Protein AF-A0A946QZ34-F1 (afdb_monomer_lite)

pLDDT: mean 86.91, std 12.12, range [40.91, 95.38]

Structure (mmCIF, N/CA/C/O backbone):
data_AF-A0A946QZ34-F1
#
_entry.id   AF-A0A946QZ34-F1
#
loop_
_atom_site.group_PDB
_atom_site.id
_atom_site.type_symbol
_atom_site.label_atom_id
_atom_site.label_alt_id
_atom_site.label_comp_id
_atom_site.label_asym_id
_atom_site.label_entity_id
_atom_site.label_seq_id
_atom_site.pdbx_PDB_ins_code
_atom_site.Cartn_x
_atom_site.Cartn_y
_atom_site.Cartn_z
_atom_site.occupancy
_atom_site.B_iso_or_equiv
_atom_site.auth_seq_id
_atom_site.auth_comp_id
_atom_site.auth_asym_id
_atom_site.auth_atom_id
_atom_site.pdbx_PDB_model_num
ATOM 1 N N . MET A 1 1 ? 14.115 -7.309 5.758 1.00 57.50 1 MET A N 1
ATOM 2 C CA . MET A 1 1 ? 13.677 -6.347 6.797 1.00 57.50 1 MET A CA 1
ATOM 3 C C . MET A 1 1 ? 12.495 -6.949 7.568 1.00 57.50 1 MET A C 1
ATOM 5 O O . MET A 1 1 ? 11.904 -7.884 7.047 1.00 57.50 1 MET A O 1
ATOM 9 N N . SER A 1 2 ? 12.207 -6.531 8.810 1.00 77.19 2 SER A N 1
ATOM 10 C CA . SER A 1 2 ? 11.192 -7.181 9.675 1.00 77.19 2 SER A CA 1
ATOM 11 C C . SER A 1 2 ? 9.805 -6.555 9.506 1.00 77.19 2 SER A C 1
ATOM 13 O O . SER A 1 2 ? 9.688 -5.332 9.548 1.00 77.19 2 SER A O 1
ATOM 15 N N . ILE A 1 3 ? 8.762 -7.389 9.424 1.00 79.94 3 ILE A N 1
ATOM 16 C CA . ILE A 1 3 ? 7.340 -6.996 9.416 1.00 79.94 3 ILE A CA 1
ATOM 17 C C . ILE A 1 3 ? 6.971 -6.053 10.573 1.00 79.94 3 ILE A C 1
ATOM 19 O O . ILE A 1 3 ? 6.099 -5.205 10.426 1.00 79.94 3 ILE A O 1
ATOM 23 N N . SER A 1 4 ? 7.678 -6.139 11.705 1.00 85.62 4 SER A N 1
ATOM 24 C CA . SER A 1 4 ? 7.479 -5.242 12.848 1.00 85.62 4 SER A CA 1
ATOM 25 C C . SER A 1 4 ? 7.692 -3.769 12.488 1.00 85.62 4 SER A C 1
ATOM 27 O O . SER A 1 4 ? 6.922 -2.925 12.918 1.00 85.62 4 SER A O 1
ATOM 29 N N . ILE A 1 5 ? 8.687 -3.463 11.646 1.00 88.06 5 ILE A N 1
ATOM 30 C CA . ILE A 1 5 ? 8.984 -2.086 11.224 1.00 88.06 5 ILE A CA 1
ATOM 31 C C . ILE A 1 5 ? 7.853 -1.549 10.342 1.00 88.06 5 ILE A C 1
ATOM 33 O O . ILE A 1 5 ? 7.444 -0.401 10.496 1.00 88.06 5 ILE A O 1
ATOM 37 N N . ALA A 1 6 ? 7.319 -2.383 9.442 1.00 85.94 6 ALA A N 1
ATOM 38 C CA . ALA A 1 6 ? 6.169 -2.010 8.622 1.00 85.94 6 ALA A CA 1
ATOM 39 C C . ALA A 1 6 ? 4.954 -1.705 9.506 1.00 85.94 6 ALA A C 1
ATOM 41 O O . ALA A 1 6 ? 4.342 -0.652 9.354 1.00 85.94 6 ALA A O 1
ATOM 42 N N . ARG A 1 7 ? 4.657 -2.577 10.479 1.00 91.00 7 ARG A N 1
ATOM 43 C CA . ARG A 1 7 ? 3.552 -2.378 11.429 1.00 91.00 7 ARG A CA 1
ATOM 44 C C . ARG A 1 7 ? 3.712 -1.095 12.242 1.00 91.00 7 ARG A C 1
ATOM 46 O O . ARG A 1 7 ? 2.757 -0.336 12.338 1.00 91.00 7 ARG A O 1
ATOM 53 N N . ASP A 1 8 ? 4.908 -0.801 12.749 1.00 92.81 8 ASP A N 1
ATOM 54 C CA . ASP A 1 8 ? 5.176 0.435 13.498 1.00 92.81 8 ASP A CA 1
ATOM 55 C C . ASP A 1 8 ? 4.944 1.692 12.637 1.00 92.81 8 ASP A C 1
ATOM 57 O O . ASP A 1 8 ? 4.328 2.666 13.083 1.00 92.81 8 ASP A O 1
ATOM 61 N N . ASN A 1 9 ? 5.394 1.672 11.378 1.00 92.88 9 ASN A N 1
ATOM 62 C CA . ASN A 1 9 ? 5.195 2.774 10.432 1.00 92.88 9 ASN A CA 1
ATOM 63 C C . ASN A 1 9 ? 3.715 2.954 10.053 1.00 92.88 9 ASN A C 1
ATOM 65 O O . ASN A 1 9 ? 3.231 4.089 9.967 1.00 92.88 9 ASN A O 1
ATOM 69 N N . ILE A 1 10 ? 2.989 1.847 9.872 1.00 93.50 10 ILE A N 1
ATOM 70 C CA . ILE A 1 10 ? 1.542 1.844 9.635 1.00 93.50 10 ILE A CA 1
ATOM 71 C C . ILE A 1 10 ? 0.820 2.416 10.858 1.00 93.50 10 ILE A C 1
ATOM 73 O O . ILE A 1 10 ? 0.039 3.349 10.706 1.00 93.50 10 ILE A O 1
ATOM 77 N N . ALA A 1 11 ? 1.146 1.966 12.073 1.00 93.56 11 ALA A N 1
ATOM 78 C CA . ALA A 1 11 ? 0.528 2.446 13.310 1.00 93.56 11 ALA A CA 1
ATOM 79 C C . ALA A 1 11 ? 0.698 3.960 13.494 1.00 93.56 11 ALA A C 1
ATOM 81 O O . ALA A 1 11 ? -0.227 4.660 13.903 1.00 93.56 11 ALA A O 1
ATOM 82 N N . ASN A 1 12 ? 1.881 4.491 13.174 1.00 93.75 12 ASN A N 1
ATOM 83 C CA . ASN A 1 12 ? 2.120 5.933 13.203 1.00 93.75 12 ASN A CA 1
ATOM 84 C C . ASN A 1 12 ? 1.300 6.679 12.143 1.00 93.75 12 ASN A C 1
ATOM 86 O O . ASN A 1 12 ? 0.788 7.761 12.422 1.00 93.75 12 ASN A O 1
ATOM 90 N N . SER A 1 13 ? 1.146 6.100 10.952 1.00 93.44 13 SER A N 1
ATOM 91 C CA . SER A 1 13 ? 0.338 6.686 9.877 1.00 93.44 13 SER A CA 1
ATOM 92 C C . SER A 1 13 ? -1.152 6.698 10.219 1.00 93.44 13 SER A C 1
ATOM 94 O O . SER A 1 13 ? -1.802 7.712 9.994 1.00 93.44 13 SER A O 1
ATOM 96 N N . ILE A 1 14 ? -1.665 5.637 10.851 1.00 92.62 14 ILE A N 1
ATOM 97 C CA . ILE A 1 14 ? -3.048 5.554 11.346 1.00 92.62 14 ILE A CA 1
ATOM 98 C C . ILE A 1 14 ? -3.335 6.681 12.342 1.00 92.62 14 ILE A C 1
ATOM 100 O O . ILE A 1 14 ? -4.260 7.457 12.139 1.00 92.62 14 ILE A O 1
ATOM 104 N N . ARG A 1 15 ? -2.486 6.865 13.361 1.00 92.06 15 ARG A N 1
ATOM 105 C CA . ARG A 1 15 ? -2.672 7.949 14.347 1.00 92.06 15 ARG A CA 1
ATOM 106 C C . ARG A 1 15 ? -2.688 9.340 13.708 1.00 92.06 15 ARG A C 1
ATOM 108 O O . ARG A 1 15 ? -3.376 10.238 14.187 1.00 92.06 15 ARG A O 1
ATOM 115 N N . ASN A 1 16 ? -1.911 9.536 12.641 1.00 91.06 16 ASN A N 1
ATOM 116 C CA . ASN A 1 16 ? -1.916 10.791 11.892 1.00 91.06 16 ASN A CA 1
ATOM 117 C C . ASN A 1 16 ? -3.204 10.951 11.072 1.00 91.06 16 ASN A C 1
ATOM 119 O O . ASN A 1 16 ? -3.779 12.038 11.058 1.00 91.06 16 ASN A O 1
ATOM 123 N N . LEU A 1 17 ? -3.671 9.885 10.424 1.00 90.50 17 LEU A N 1
ATOM 124 C CA . LEU A 1 17 ? -4.901 9.864 9.634 1.00 90.50 17 LEU A CA 1
ATOM 125 C C . LEU A 1 17 ? -6.132 10.220 10.480 1.00 90.50 17 LEU A C 1
ATOM 127 O O . LEU A 1 17 ? -6.953 11.038 10.068 1.00 90.50 17 LEU A O 1
ATOM 131 N N . GLU A 1 18 ? -6.219 9.691 11.697 1.00 87.62 18 GLU A N 1
ATOM 132 C CA . GLU A 1 18 ? -7.324 9.956 12.630 1.00 87.62 18 GLU A CA 1
ATOM 133 C C . GLU A 1 18 ? -7.411 11.409 13.096 1.00 87.62 18 GLU A C 1
ATOM 135 O O . GLU A 1 18 ? -8.463 11.878 13.531 1.00 87.62 18 GLU A O 1
ATOM 140 N N . SER A 1 19 ? -6.314 12.163 12.983 1.00 86.62 19 SER A N 1
ATOM 141 C CA . SER A 1 19 ? -6.353 13.606 13.226 1.00 86.62 19 SER A CA 1
ATOM 142 C C . SER A 1 19 ? -7.106 14.374 12.130 1.00 86.62 19 SER A C 1
ATOM 144 O O . SER A 1 19 ? -7.456 15.538 12.331 1.00 86.62 19 SER A O 1
ATOM 146 N N . LEU A 1 20 ? -7.361 13.731 10.985 1.00 87.44 20 LEU A N 1
ATOM 147 C CA . LEU A 1 20 ? -7.966 14.323 9.794 1.00 87.44 20 LEU A CA 1
ATOM 148 C C . LEU A 1 20 ? -9.375 13.789 9.523 1.00 87.44 20 LEU A C 1
ATOM 150 O O . LEU A 1 20 ? -10.241 14.567 9.120 1.00 87.44 20 LEU A O 1
ATOM 154 N N . ILE A 1 21 ? -9.611 12.490 9.728 1.00 89.50 21 ILE A N 1
ATOM 155 C CA . ILE A 1 21 ? -10.881 11.827 9.402 1.00 89.50 21 ILE A CA 1
ATOM 156 C C . ILE A 1 21 ? -11.335 10.861 10.502 1.00 89.50 21 ILE A C 1
ATOM 158 O O . ILE A 1 21 ? -10.524 10.340 11.262 1.00 89.50 21 ILE A O 1
ATOM 162 N N . ILE A 1 22 ? -12.645 10.601 10.558 1.00 86.25 22 ILE A N 1
ATOM 163 C CA . ILE A 1 22 ? -13.206 9.474 11.316 1.00 86.25 22 ILE A CA 1
ATOM 164 C C . ILE A 1 22 ? -13.213 8.274 10.371 1.00 86.25 22 ILE A C 1
ATOM 166 O O . ILE A 1 22 ? -13.848 8.337 9.320 1.00 86.25 22 ILE A O 1
ATOM 170 N N . TRP A 1 23 ? -12.504 7.218 10.747 1.00 88.75 23 TRP A N 1
ATOM 171 C CA . TRP A 1 23 ? -12.259 6.025 9.943 1.00 88.75 23 TRP A CA 1
ATOM 172 C C . TRP A 1 23 ? -12.255 4.801 10.861 1.00 88.75 23 TRP A C 1
ATOM 174 O O . TRP A 1 23 ? -11.939 4.940 12.039 1.00 88.75 23 TRP A O 1
ATOM 184 N N . ASP A 1 24 ? -12.659 3.637 10.360 1.00 87.19 24 ASP A N 1
ATOM 185 C CA . ASP A 1 24 ? -12.908 2.427 11.157 1.00 87.19 24 ASP A CA 1
ATOM 186 C C . ASP A 1 24 ? -11.859 1.315 10.975 1.00 87.19 24 ASP A C 1
ATOM 188 O O . ASP A 1 24 ? -11.991 0.243 11.569 1.00 87.19 24 ASP A O 1
ATOM 192 N N . GLY A 1 25 ? -10.811 1.582 10.194 1.00 87.81 25 GLY A N 1
ATOM 193 C CA . GLY A 1 25 ? -9.714 0.650 9.934 1.00 87.81 25 GLY A CA 1
ATOM 194 C C . GLY A 1 25 ? -9.719 0.040 8.532 1.00 87.81 25 GLY A C 1
ATOM 195 O O . GLY A 1 25 ? -8.701 -0.523 8.120 1.00 87.81 25 GLY A O 1
ATOM 196 N N . ASP A 1 26 ? -10.791 0.206 7.746 1.00 91.75 26 ASP A N 1
ATOM 197 C CA . ASP A 1 26 ? -10.844 -0.363 6.400 1.00 91.75 26 ASP A CA 1
ATOM 198 C C . ASP A 1 26 ? -10.145 0.525 5.355 1.00 91.75 26 ASP A C 1
ATOM 200 O O . ASP A 1 26 ? -10.662 1.557 4.919 1.00 91.75 26 ASP A O 1
ATOM 204 N N . ILE A 1 27 ? -8.960 0.106 4.897 1.00 92.81 27 ILE A N 1
ATOM 205 C CA . ILE A 1 27 ? -8.172 0.830 3.882 1.00 92.81 27 ILE A CA 1
ATOM 206 C C . ILE A 1 27 ? -8.940 1.069 2.571 1.00 92.81 27 ILE A C 1
ATOM 208 O O . ILE A 1 27 ? -8.632 2.016 1.846 1.00 92.81 27 ILE A O 1
ATOM 212 N N . VAL A 1 28 ? -9.939 0.244 2.241 1.00 91.81 28 VAL A N 1
ATOM 213 C CA . VAL A 1 28 ? -10.732 0.396 1.008 1.00 91.81 28 VAL A CA 1
ATOM 214 C C . VAL A 1 28 ? -11.519 1.709 1.006 1.00 91.81 28 VAL A C 1
ATOM 216 O O . VAL A 1 28 ? -11.741 2.285 -0.064 1.00 91.81 28 VAL A O 1
ATOM 219 N N . GLU A 1 29 ? -11.883 2.218 2.181 1.00 90.88 29 GLU A N 1
ATOM 220 C CA . GLU A 1 29 ? -12.634 3.466 2.336 1.00 90.88 29 GLU A CA 1
ATOM 221 C C . GLU A 1 29 ? -11.774 4.721 2.158 1.00 90.88 29 GLU A C 1
ATOM 223 O O . GLU A 1 29 ? -12.306 5.815 1.961 1.00 90.88 29 GLU A O 1
ATOM 228 N N . LEU A 1 30 ? -10.447 4.575 2.195 1.00 92.62 30 LEU A N 1
ATOM 229 C CA . LEU A 1 30 ? -9.525 5.695 2.068 1.00 92.62 30 LEU A CA 1
ATOM 230 C C . LEU A 1 30 ? -9.416 6.200 0.627 1.00 92.62 30 LEU A C 1
ATOM 232 O O . LEU A 1 30 ? -9.703 5.493 -0.350 1.00 92.62 30 LEU A O 1
ATOM 236 N N . ASP A 1 31 ? -8.980 7.451 0.495 1.00 91.62 31 ASP A N 1
ATOM 237 C CA . ASP A 1 31 ? -8.638 8.021 -0.802 1.00 91.62 31 ASP A CA 1
ATOM 238 C C . ASP A 1 31 ? -7.386 7.357 -1.408 1.00 91.62 31 ASP A C 1
ATOM 240 O O . ASP A 1 31 ? -6.692 6.551 -0.779 1.00 91.62 31 ASP A O 1
ATOM 244 N N . CYS A 1 32 ? -7.131 7.667 -2.679 1.00 89.69 32 CYS A N 1
ATOM 245 C CA . CYS A 1 32 ? -5.991 7.122 -3.410 1.00 89.69 32 CYS A CA 1
ATOM 246 C C . CYS A 1 32 ? -4.649 7.510 -2.776 1.00 89.69 32 CYS A C 1
ATOM 248 O O . CYS A 1 32 ? -3.742 6.687 -2.768 1.00 89.69 32 CYS A O 1
ATOM 250 N N . ASP A 1 33 ? -4.532 8.710 -2.203 1.00 90.75 33 ASP A N 1
ATOM 251 C CA . ASP A 1 33 ? -3.274 9.192 -1.626 1.00 90.75 33 ASP A CA 1
ATOM 252 C C . ASP A 1 33 ? -2.891 8.371 -0.385 1.00 90.75 33 ASP A C 1
ATOM 254 O O . ASP A 1 33 ? -1.741 7.958 -0.225 1.00 90.75 33 ASP A O 1
ATOM 258 N N . TRP A 1 34 ? -3.861 8.068 0.480 1.00 93.06 34 TRP A N 1
ATOM 259 C CA . TRP A 1 34 ? -3.640 7.221 1.649 1.00 93.06 34 TRP A CA 1
ATOM 260 C C . TRP A 1 34 ? -3.400 5.760 1.283 1.00 93.06 34 TRP A C 1
ATOM 262 O O . TRP A 1 34 ? -2.548 5.114 1.896 1.00 93.06 34 TRP A O 1
ATOM 272 N N . LYS A 1 35 ? -4.101 5.241 0.270 1.00 94.44 35 LYS A N 1
ATOM 273 C CA . LYS A 1 35 ? -3.839 3.899 -0.268 1.00 94.44 35 LYS A CA 1
ATOM 274 C C . LYS A 1 35 ? -2.406 3.789 -0.786 1.00 94.44 35 LYS A C 1
ATOM 276 O O . LYS A 1 35 ? -1.681 2.892 -0.356 1.00 94.44 35 LYS A O 1
ATOM 281 N N . ASP A 1 36 ? -1.975 4.748 -1.602 1.00 94.69 36 ASP A N 1
ATOM 282 C CA . ASP A 1 36 ? -0.615 4.828 -2.138 1.00 94.69 36 ASP A CA 1
ATOM 283 C C . ASP A 1 36 ? 0.429 4.927 -1.016 1.00 94.69 36 ASP A C 1
ATOM 285 O O . ASP A 1 36 ? 1.451 4.237 -1.041 1.00 94.69 36 ASP A O 1
ATOM 289 N N . HIS A 1 37 ? 0.155 5.729 0.016 1.00 94.50 37 HIS A N 1
ATOM 290 C CA . HIS A 1 37 ? 1.026 5.868 1.186 1.00 94.50 37 HIS A CA 1
ATOM 291 C C . HIS A 1 37 ? 1.215 4.543 1.938 1.00 94.50 37 HIS A C 1
ATOM 293 O O . HIS A 1 37 ? 2.346 4.156 2.248 1.00 94.50 37 HIS A O 1
ATOM 299 N N . PHE A 1 38 ? 0.132 3.805 2.199 1.00 95.25 38 PHE A N 1
ATOM 300 C CA . PHE A 1 38 ? 0.223 2.496 2.851 1.00 95.25 38 PHE A CA 1
ATOM 301 C C . PHE A 1 38 ? 0.909 1.448 1.967 1.00 95.25 38 PHE A C 1
ATOM 303 O O . PHE A 1 38 ? 1.717 0.667 2.480 1.00 95.25 38 PHE A O 1
ATOM 310 N N . CYS A 1 39 ? 0.671 1.462 0.650 1.00 94.88 39 CYS A N 1
ATOM 311 C CA . CYS A 1 39 ? 1.408 0.622 -0.296 1.00 94.88 39 CYS A CA 1
ATOM 312 C C . CYS A 1 39 ? 2.909 0.893 -0.235 1.00 94.88 39 CYS A C 1
ATOM 314 O O . CYS A 1 39 ? 3.700 -0.049 -0.154 1.00 94.88 39 CYS A O 1
ATOM 316 N N . TYR A 1 40 ? 3.306 2.166 -0.236 1.00 95.38 40 TYR A N 1
ATOM 317 C CA . TYR A 1 40 ? 4.709 2.547 -0.168 1.00 95.38 40 TYR A CA 1
ATOM 318 C C . TYR A 1 40 ? 5.360 2.088 1.137 1.00 95.38 40 TYR A C 1
ATOM 320 O O . TYR A 1 40 ? 6.407 1.446 1.091 1.00 95.38 40 TYR A O 1
ATOM 328 N N . ILE A 1 41 ? 4.727 2.334 2.292 1.00 94.31 41 ILE A N 1
ATOM 329 C CA . ILE A 1 41 ? 5.241 1.872 3.594 1.00 94.31 41 ILE A CA 1
ATOM 330 C C . ILE A 1 41 ? 5.448 0.357 3.595 1.00 94.31 41 ILE A C 1
ATOM 332 O O . ILE A 1 41 ? 6.477 -0.129 4.070 1.00 94.31 41 ILE A O 1
ATOM 336 N N . PHE A 1 42 ? 4.472 -0.392 3.082 1.00 93.94 42 PHE A N 1
ATOM 337 C CA . PHE A 1 42 ? 4.549 -1.844 3.031 1.00 93.94 42 PHE A CA 1
ATOM 338 C C . PHE A 1 42 ? 5.693 -2.310 2.124 1.00 93.94 42 PHE A C 1
ATOM 340 O O . PHE A 1 42 ? 6.555 -3.075 2.561 1.00 93.94 42 PHE A O 1
ATOM 347 N N . LEU A 1 43 ? 5.744 -1.817 0.885 1.00 94.06 43 LEU A N 1
ATOM 348 C CA . LEU A 1 43 ? 6.735 -2.234 -0.107 1.00 94.06 43 LEU A CA 1
ATOM 349 C C . LEU A 1 43 ? 8.151 -1.775 0.246 1.00 94.06 43 LEU A C 1
ATOM 351 O O . LEU A 1 43 ? 9.096 -2.499 -0.049 1.00 94.06 43 LEU A O 1
ATOM 355 N N . ASP A 1 44 ? 8.329 -0.633 0.912 1.00 92.69 44 ASP A N 1
ATOM 356 C CA . ASP A 1 44 ? 9.655 -0.154 1.323 1.00 92.69 44 ASP A CA 1
ATOM 357 C C . ASP A 1 44 ? 10.334 -1.084 2.346 1.00 92.69 44 ASP A C 1
ATOM 359 O O . ASP A 1 44 ? 11.566 -1.162 2.413 1.00 92.69 44 ASP A O 1
ATOM 363 N N . VAL A 1 45 ? 9.530 -1.816 3.124 1.00 89.88 45 VAL A N 1
ATOM 364 C CA . VAL A 1 45 ? 9.998 -2.756 4.152 1.00 89.88 45 VAL A CA 1
ATOM 365 C C . VAL A 1 45 ? 9.993 -4.202 3.644 1.00 89.88 45 VAL A C 1
ATOM 367 O O . VAL A 1 45 ? 10.880 -4.992 3.989 1.00 89.88 45 VAL A O 1
ATOM 370 N N . MET A 1 46 ? 9.005 -4.570 2.828 1.00 89.50 46 MET A N 1
ATOM 371 C CA . MET A 1 46 ? 8.749 -5.946 2.400 1.00 89.50 46 MET A CA 1
ATOM 372 C C . MET A 1 46 ? 9.416 -6.269 1.060 1.00 89.50 46 MET A C 1
ATOM 374 O O . MET A 1 46 ? 8.758 -6.600 0.078 1.00 89.50 46 MET A O 1
ATOM 378 N N . GLU A 1 47 ? 10.752 -6.251 1.043 1.00 90.75 47 GLU A N 1
ATOM 379 C CA . GLU A 1 47 ? 11.565 -6.528 -0.158 1.00 90.75 47 GLU A CA 1
ATOM 380 C C . GLU A 1 47 ? 11.239 -7.870 -0.836 1.00 90.75 47 GLU A C 1
ATOM 382 O O . GLU A 1 47 ? 11.400 -8.011 -2.046 1.00 90.75 47 GLU A O 1
ATOM 387 N N . SER A 1 48 ? 10.750 -8.858 -0.078 1.00 90.31 48 SER A N 1
ATOM 388 C CA . SER A 1 48 ? 10.362 -10.168 -0.616 1.00 90.31 48 SER A CA 1
ATOM 389 C C . SER A 1 48 ? 9.197 -10.106 -1.603 1.00 90.31 48 SER A C 1
ATOM 391 O O . SER A 1 48 ? 9.038 -11.031 -2.384 1.00 90.31 48 SER A O 1
ATOM 393 N N . TRP A 1 49 ? 8.391 -9.043 -1.566 1.00 91.69 49 TRP A N 1
ATOM 394 C CA . TRP A 1 49 ? 7.273 -8.831 -2.488 1.00 91.69 49 TRP A CA 1
ATOM 395 C C . TRP A 1 49 ? 7.708 -8.174 -3.798 1.00 91.69 49 TRP A C 1
ATOM 397 O O . TRP A 1 49 ? 6.940 -8.117 -4.752 1.00 91.69 49 TRP A O 1
ATOM 407 N N . TRP A 1 50 ? 8.937 -7.660 -3.879 1.00 92.75 50 TRP A N 1
ATOM 408 C CA . TRP A 1 50 ? 9.373 -6.902 -5.048 1.00 92.75 50 TRP A CA 1
ATOM 409 C C . TRP A 1 50 ? 9.407 -7.739 -6.323 1.00 92.75 50 TRP A C 1
ATOM 411 O O . TRP A 1 50 ? 9.119 -7.203 -7.386 1.00 92.75 50 TRP A O 1
ATOM 421 N N . ASP A 1 51 ? 9.744 -9.026 -6.233 1.00 89.69 51 ASP A N 1
ATOM 422 C CA . ASP A 1 51 ? 9.799 -9.908 -7.406 1.00 89.69 51 ASP A CA 1
ATOM 423 C C . ASP A 1 51 ? 8.404 -10.224 -7.977 1.00 89.69 51 ASP A C 1
ATOM 425 O O . ASP A 1 51 ? 8.289 -10.487 -9.174 1.00 89.69 51 ASP A O 1
ATOM 429 N N . ASP A 1 52 ? 7.359 -10.159 -7.146 1.00 89.75 52 ASP A N 1
ATOM 430 C CA . ASP A 1 52 ? 5.973 -10.416 -7.553 1.00 89.75 52 ASP A CA 1
ATOM 431 C C . ASP A 1 52 ? 5.274 -9.155 -8.088 1.00 89.75 52 ASP A C 1
ATOM 433 O O . ASP A 1 52 ? 4.354 -9.246 -8.899 1.00 89.75 52 ASP A O 1
ATOM 437 N N . ILE A 1 53 ? 5.710 -7.976 -7.633 1.00 91.75 53 ILE A N 1
ATOM 438 C CA . ILE A 1 53 ? 5.017 -6.701 -7.861 1.00 91.75 53 ILE A CA 1
ATOM 439 C C . ILE A 1 53 ? 5.730 -5.816 -8.885 1.00 91.75 53 ILE A C 1
ATOM 441 O O . ILE A 1 53 ? 5.084 -5.136 -9.683 1.00 91.75 53 ILE A O 1
ATOM 445 N N . LEU A 1 54 ? 7.064 -5.781 -8.873 1.00 90.88 54 LEU A N 1
ATOM 446 C CA . LEU A 1 54 ? 7.816 -4.870 -9.729 1.00 90.88 54 LEU A CA 1
ATOM 447 C C . LEU A 1 54 ? 8.098 -5.494 -11.099 1.00 90.88 54 LEU A C 1
ATOM 449 O O . LEU A 1 54 ? 8.367 -6.693 -11.204 1.00 90.88 54 LEU A O 1
ATOM 453 N N . PRO A 1 55 ? 8.132 -4.685 -12.174 1.00 86.19 55 PRO A N 1
ATOM 454 C CA . PRO A 1 55 ? 8.540 -5.181 -13.477 1.00 86.19 55 PRO A CA 1
ATOM 455 C C . PRO A 1 55 ? 9.947 -5.797 -13.427 1.00 86.19 55 PRO A C 1
ATOM 457 O O . PRO A 1 55 ? 10.889 -5.190 -12.917 1.00 86.19 55 PRO A O 1
ATOM 460 N N . TYR A 1 56 ? 10.121 -6.954 -14.075 1.00 83.44 56 TYR A N 1
ATOM 461 C CA . TYR A 1 56 ? 11.411 -7.647 -14.190 1.00 83.44 56 TYR A CA 1
ATOM 462 C C . TYR A 1 56 ? 12.620 -6.761 -14.574 1.00 83.44 56 TYR A C 1
ATOM 464 O O . TYR A 1 56 ? 13.695 -6.973 -14.012 1.00 83.44 56 TYR A O 1
ATOM 472 N N . PRO A 1 57 ? 12.519 -5.776 -15.499 1.00 85.31 57 PRO A N 1
ATOM 473 C CA . PRO A 1 57 ? 13.682 -4.974 -15.884 1.00 85.31 57 PRO A CA 1
ATOM 474 C C . PRO A 1 57 ? 14.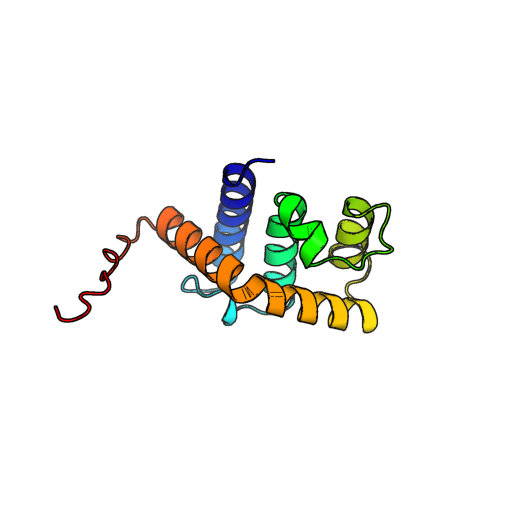135 -3.952 -14.828 1.00 85.31 57 PRO A C 1
ATOM 476 O O . PRO A 1 57 ? 15.130 -3.264 -15.064 1.00 85.31 57 PRO A O 1
ATOM 479 N N . VAL A 1 58 ? 13.442 -3.806 -13.692 1.00 89.38 58 VAL A N 1
ATOM 480 C CA . VAL A 1 58 ? 13.824 -2.836 -12.658 1.00 89.38 58 VAL A CA 1
ATOM 481 C C . VAL A 1 58 ? 15.067 -3.318 -11.901 1.00 89.38 58 VAL A C 1
ATOM 483 O O . VAL A 1 58 ? 15.015 -4.255 -11.103 1.00 89.38 58 VAL A O 1
ATOM 486 N N . ILE A 1 59 ? 16.194 -2.642 -12.152 1.00 87.50 59 ILE A N 1
ATOM 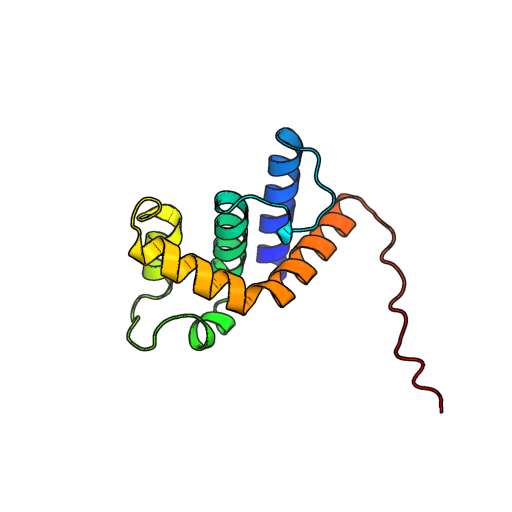487 C CA . ILE A 1 59 ? 17.489 -2.905 -11.505 1.00 87.50 59 ILE A CA 1
ATOM 488 C C . ILE A 1 59 ? 17.541 -2.248 -10.118 1.00 87.50 59 ILE A C 1
ATOM 490 O O . ILE A 1 59 ? 17.827 -2.921 -9.131 1.00 87.50 59 ILE A O 1
ATOM 494 N N . ASP A 1 60 ? 17.238 -0.948 -10.032 1.00 92.62 60 ASP A N 1
ATOM 495 C CA . ASP A 1 60 ? 17.146 -0.212 -8.764 1.00 92.62 60 ASP A CA 1
ATOM 496 C C . ASP A 1 60 ? 15.694 -0.168 -8.279 1.00 92.62 60 ASP A C 1
ATOM 498 O O . ASP A 1 60 ? 14.943 0.764 -8.558 1.00 92.62 60 ASP A O 1
ATOM 502 N N . ARG A 1 61 ? 15.286 -1.232 -7.588 1.00 92.75 61 ARG A N 1
ATOM 503 C CA . ARG A 1 61 ? 13.905 -1.431 -7.124 1.00 92.75 61 ARG A CA 1
ATOM 504 C C . ARG A 1 61 ? 13.493 -0.436 -6.049 1.00 92.75 61 ARG A C 1
ATOM 506 O O . ARG A 1 61 ? 12.368 0.055 -6.075 1.00 92.75 61 ARG A O 1
ATOM 513 N N . ARG A 1 62 ? 14.410 -0.106 -5.138 1.00 93.25 62 ARG A N 1
ATOM 514 C CA . ARG A 1 62 ? 14.144 0.853 -4.064 1.00 93.25 62 ARG A CA 1
ATOM 515 C C . ARG A 1 62 ? 14.015 2.266 -4.622 1.00 93.25 62 ARG A C 1
ATOM 517 O O . ARG A 1 62 ? 13.018 2.923 -4.347 1.00 93.25 62 ARG A O 1
ATOM 524 N N . GLY A 1 63 ? 14.960 2.694 -5.464 1.00 93.12 63 GLY A N 1
ATOM 525 C CA . GLY A 1 63 ? 14.877 3.993 -6.135 1.00 93.12 63 GLY A CA 1
ATOM 526 C C . GLY A 1 63 ? 13.662 4.098 -7.059 1.00 93.12 63 GLY A C 1
ATOM 527 O O . GLY A 1 63 ? 13.040 5.154 -7.150 1.00 93.12 63 GLY A O 1
ATOM 528 N N . PHE A 1 64 ? 13.263 2.991 -7.693 1.00 93.62 64 PHE A N 1
ATOM 529 C CA . PHE A 1 64 ? 12.033 2.933 -8.477 1.00 93.62 64 PHE A CA 1
ATOM 530 C C . PHE A 1 64 ? 10.782 3.169 -7.624 1.00 93.62 64 PHE A C 1
ATOM 532 O O . PHE A 1 64 ? 9.953 3.993 -8.000 1.00 93.62 64 PHE A O 1
ATOM 539 N N . LEU A 1 65 ? 10.652 2.490 -6.478 1.00 94.31 65 LEU A N 1
ATOM 540 C CA . LEU A 1 65 ? 9.535 2.700 -5.551 1.00 94.31 65 LEU A CA 1
ATOM 541 C C . LEU A 1 65 ? 9.500 4.141 -5.031 1.00 94.31 65 LEU A C 1
ATOM 543 O O . LEU A 1 65 ? 8.441 4.764 -5.026 1.00 94.31 65 LEU A O 1
ATOM 547 N N . GLU A 1 66 ? 10.653 4.694 -4.654 1.00 94.06 66 GLU A N 1
ATOM 548 C CA . GLU A 1 66 ? 10.751 6.079 -4.193 1.00 94.06 66 GLU A CA 1
ATOM 549 C C . GLU A 1 66 ? 10.280 7.068 -5.272 1.00 94.06 66 GLU A C 1
ATOM 551 O O . GLU A 1 66 ? 9.481 7.961 -4.989 1.00 94.06 66 GLU A O 1
ATOM 556 N N . LEU A 1 67 ? 10.697 6.878 -6.527 1.00 93.19 67 LEU A N 1
ATOM 557 C CA . LEU A 1 67 ? 10.254 7.710 -7.648 1.00 93.19 67 LEU A CA 1
ATOM 558 C C . LEU A 1 67 ? 8.757 7.532 -7.951 1.00 93.19 67 LEU A C 1
ATOM 560 O O . LEU A 1 67 ? 8.063 8.508 -8.250 1.00 93.19 67 LEU A O 1
ATOM 564 N N . LEU A 1 68 ? 8.251 6.301 -7.873 1.00 94.12 68 LEU A N 1
ATOM 565 C CA . LEU A 1 68 ? 6.861 5.971 -8.182 1.00 94.12 68 LEU A CA 1
ATOM 566 C C . LEU A 1 68 ? 5.874 6.615 -7.196 1.00 94.12 68 LEU A C 1
ATOM 568 O O . LEU A 1 68 ? 4.844 7.137 -7.627 1.00 94.12 68 LEU A O 1
ATOM 572 N N . TYR A 1 69 ? 6.199 6.591 -5.900 1.00 93.50 69 TYR A N 1
ATOM 573 C CA . TYR A 1 69 ? 5.307 7.042 -4.825 1.00 93.50 69 TYR A CA 1
ATOM 574 C C . TYR A 1 69 ? 5.581 8.465 -4.321 1.00 93.50 69 TYR A C 1
ATOM 576 O O . TYR A 1 69 ? 4.674 9.096 -3.786 1.00 93.50 69 TYR A O 1
ATOM 584 N N . ASN A 1 70 ? 6.803 8.991 -4.482 1.00 90.69 70 ASN A N 1
ATOM 585 C CA . ASN A 1 70 ? 7.162 10.328 -3.985 1.00 90.69 70 ASN A CA 1
ATOM 586 C C . ASN A 1 70 ? 7.576 11.311 -5.089 1.00 90.69 70 ASN A C 1
ATOM 588 O O . ASN A 1 70 ? 7.660 12.512 -4.836 1.00 90.69 70 ASN A O 1
ATOM 592 N N . GLY A 1 71 ? 7.872 10.829 -6.300 1.00 86.94 71 GLY A N 1
ATOM 593 C CA . GLY A 1 71 ? 8.416 11.655 -7.383 1.00 86.94 71 GLY A CA 1
ATOM 594 C C . GLY A 1 71 ? 7.518 11.819 -8.608 1.00 86.94 71 GLY A C 1
ATOM 595 O O . GLY A 1 71 ? 7.824 12.656 -9.453 1.00 86.94 71 GLY A O 1
ATOM 596 N N . SER A 1 72 ? 6.430 11.051 -8.731 1.00 86.06 72 SER A N 1
ATOM 597 C CA . SER A 1 72 ? 5.618 10.990 -9.961 1.00 86.06 72 SER A CA 1
ATOM 598 C C . SER A 1 72 ? 4.107 10.946 -9.695 1.00 86.06 72 SER A C 1
ATOM 600 O O . SER A 1 72 ? 3.335 10.289 -10.397 1.00 86.06 72 SER A O 1
ATOM 602 N N . ASN A 1 73 ? 3.655 11.667 -8.669 1.00 76.50 73 ASN A N 1
ATOM 603 C CA . ASN A 1 73 ? 2.268 11.589 -8.192 1.00 76.50 73 ASN A CA 1
ATOM 604 C C . ASN A 1 73 ? 1.265 12.112 -9.232 1.00 76.50 73 ASN A C 1
ATOM 606 O O . ASN A 1 73 ? 0.195 11.531 -9.392 1.00 76.50 73 ASN A O 1
ATOM 610 N N . GLU A 1 74 ? 1.651 13.127 -10.010 1.00 81.25 74 GLU A N 1
ATOM 611 C CA . GLU A 1 74 ? 0.826 13.725 -11.071 1.00 81.25 74 GLU A CA 1
ATOM 612 C C . GLU A 1 74 ? 0.926 12.990 -12.424 1.00 81.25 74 GLU A C 1
ATOM 614 O O . GLU A 1 74 ? 0.191 13.298 -13.368 1.00 81.25 74 GLU A O 1
ATOM 619 N N . GLU A 1 75 ? 1.831 12.015 -12.560 1.00 88.69 75 GLU A N 1
ATOM 620 C CA . GLU A 1 75 ? 2.033 11.309 -13.822 1.00 88.69 75 GLU A CA 1
ATOM 621 C C . GLU A 1 75 ? 0.995 10.201 -14.011 1.00 88.69 75 GLU A C 1
ATOM 623 O O . GLU A 1 75 ? 0.913 9.240 -13.248 1.00 88.69 75 GLU A O 1
ATOM 628 N N . ARG A 1 76 ? 0.220 10.288 -15.097 1.00 88.06 76 ARG A N 1
ATOM 629 C CA . ARG A 1 76 ? -0.877 9.347 -15.373 1.00 88.06 76 ARG A CA 1
ATOM 630 C C . ARG A 1 76 ? -0.426 7.887 -15.480 1.00 88.06 76 ARG A C 1
ATOM 632 O O . ARG A 1 76 ? -1.167 7.003 -15.069 1.00 88.06 76 ARG A O 1
ATOM 639 N N . LEU A 1 77 ? 0.747 7.628 -16.063 1.00 87.44 77 LEU A N 1
ATOM 640 C CA . LEU A 1 77 ? 1.278 6.264 -16.179 1.00 87.44 77 LEU A CA 1
ATOM 641 C C . LEU A 1 77 ? 1.708 5.713 -14.819 1.00 87.44 77 LEU A C 1
ATOM 643 O O . LEU A 1 77 ? 1.436 4.552 -14.529 1.00 87.44 77 LEU A O 1
ATOM 647 N N . SER A 1 78 ? 2.319 6.553 -13.984 1.00 90.75 78 SER A N 1
ATOM 648 C CA . SER A 1 78 ? 2.648 6.204 -12.605 1.00 90.75 78 SER A CA 1
ATOM 649 C C . SER A 1 78 ? 1.394 5.910 -11.791 1.00 90.75 78 SER A C 1
ATOM 651 O O . SER A 1 78 ? 1.376 4.913 -11.083 1.00 90.75 78 SER A O 1
ATOM 653 N N . GLY A 1 79 ? 0.323 6.695 -11.962 1.00 91.75 79 GLY A N 1
ATOM 654 C CA . GLY A 1 79 ? -0.973 6.420 -11.332 1.00 91.75 79 GLY A CA 1
ATOM 655 C C . GLY A 1 79 ? -1.530 5.042 -11.696 1.00 91.75 79 GLY A C 1
ATOM 656 O O . GLY A 1 79 ? -1.848 4.266 -10.808 1.00 91.75 79 GLY A O 1
ATOM 657 N N . VAL A 1 80 ? -1.538 4.685 -12.987 1.00 92.44 80 VAL A N 1
ATOM 658 C CA . VAL A 1 80 ? -1.984 3.348 -13.433 1.00 92.44 80 VAL A CA 1
ATOM 659 C C . VAL A 1 80 ? -1.142 2.232 -12.811 1.00 92.44 80 VAL A C 1
ATOM 661 O O . VAL A 1 80 ? -1.679 1.200 -12.424 1.00 92.44 80 VAL A O 1
ATOM 664 N N . LEU A 1 81 ? 0.174 2.426 -12.706 1.00 92.62 81 LEU A N 1
ATOM 665 C CA . LEU A 1 81 ? 1.040 1.427 -12.090 1.00 92.62 81 LEU A CA 1
ATOM 666 C C . LEU A 1 81 ? 0.789 1.301 -10.581 1.00 92.62 81 LEU A C 1
ATOM 668 O O . LEU A 1 81 ? 0.799 0.187 -10.068 1.00 92.62 81 LEU A O 1
ATOM 672 N N . ARG A 1 82 ? 0.562 2.413 -9.874 1.00 94.62 82 ARG A N 1
ATOM 673 C CA . ARG A 1 82 ? 0.213 2.386 -8.447 1.00 94.62 82 ARG A CA 1
ATOM 674 C C . ARG A 1 82 ? -1.123 1.685 -8.212 1.00 94.62 82 ARG A C 1
ATOM 676 O O . ARG A 1 82 ? -1.183 0.831 -7.336 1.00 94.62 82 ARG A O 1
ATOM 683 N N . ASP A 1 83 ? -2.125 1.939 -9.053 1.00 94.12 83 ASP A N 1
ATOM 684 C CA . ASP A 1 83 ? -3.419 1.248 -8.997 1.00 94.12 83 ASP A CA 1
ATOM 685 C C . ASP A 1 83 ? -3.258 -0.275 -9.163 1.00 94.12 83 ASP A C 1
ATOM 687 O O . ASP A 1 83 ? -3.772 -1.046 -8.351 1.00 94.12 83 ASP A O 1
ATOM 691 N N . ASP A 1 84 ? -2.506 -0.725 -10.176 1.00 94.06 84 ASP A N 1
ATOM 692 C CA . ASP A 1 84 ? -2.244 -2.156 -10.407 1.00 94.06 84 ASP A CA 1
ATOM 693 C C . ASP A 1 84 ? -1.509 -2.798 -9.219 1.00 94.06 84 ASP A C 1
ATOM 695 O O . ASP A 1 84 ? -1.830 -3.916 -8.805 1.00 94.06 84 ASP A O 1
ATOM 699 N N . ILE A 1 85 ? -0.536 -2.084 -8.645 1.00 94.88 85 ILE A N 1
ATOM 700 C CA . ILE A 1 85 ? 0.201 -2.539 -7.464 1.00 94.88 85 ILE A CA 1
ATOM 701 C C . ILE A 1 85 ? -0.726 -2.636 -6.250 1.00 94.88 85 ILE A C 1
ATOM 703 O O . ILE A 1 85 ? -0.699 -3.660 -5.565 1.00 94.88 85 ILE A O 1
ATOM 707 N N . TYR A 1 86 ? -1.546 -1.612 -5.992 1.00 95.38 86 TYR A N 1
ATOM 708 C CA . TYR A 1 86 ? -2.514 -1.609 -4.897 1.00 95.38 86 TYR A CA 1
ATOM 709 C C . TYR A 1 86 ? -3.439 -2.815 -5.011 1.00 95.38 86 TYR A C 1
ATOM 711 O O . TYR A 1 86 ? -3.524 -3.591 -4.067 1.00 95.38 86 TYR A O 1
ATOM 719 N N . LEU A 1 87 ? -4.045 -3.043 -6.179 1.00 94.88 87 LEU A N 1
ATOM 720 C CA . LEU A 1 87 ? -4.945 -4.178 -6.402 1.00 94.88 87 LEU A CA 1
ATOM 721 C C . LEU A 1 87 ? -4.261 -5.534 -6.174 1.00 94.88 87 LEU A C 1
ATOM 723 O O . LEU A 1 87 ? -4.893 -6.467 -5.677 1.00 94.88 87 LEU A O 1
ATOM 727 N N . ALA A 1 88 ? -2.978 -5.661 -6.519 1.00 94.12 88 ALA A N 1
ATOM 728 C CA . ALA A 1 88 ? -2.225 -6.896 -6.312 1.00 94.12 88 ALA A CA 1
ATOM 729 C C . ALA A 1 88 ? -1.962 -7.195 -4.826 1.00 94.12 88 ALA A C 1
ATOM 731 O O . ALA A 1 88 ? -1.961 -8.363 -4.431 1.00 94.12 88 ALA A O 1
ATOM 732 N N . ILE A 1 89 ? -1.745 -6.162 -4.004 1.00 94.56 89 ILE A N 1
ATOM 733 C CA . ILE A 1 89 ? -1.415 -6.322 -2.579 1.00 94.56 89 ILE A CA 1
ATOM 734 C C . ILE A 1 89 ? -2.590 -6.054 -1.635 1.00 94.56 89 ILE A C 1
ATOM 736 O O . ILE A 1 89 ? -2.471 -6.357 -0.448 1.00 94.56 89 ILE A O 1
ATOM 740 N N . GLU A 1 90 ? -3.710 -5.525 -2.137 1.00 94.88 90 GLU A N 1
ATOM 741 C CA . GLU A 1 90 ? -4.865 -5.063 -1.355 1.00 94.88 90 GLU A CA 1
ATOM 742 C C . GLU A 1 90 ? -5.300 -6.071 -0.288 1.00 94.88 90 GLU A C 1
ATOM 744 O O . GLU A 1 90 ? -5.397 -5.653 0.864 1.00 94.88 90 GLU A O 1
ATOM 749 N N . PRO A 1 91 ? -5.507 -7.374 -0.580 1.00 93.75 91 PRO A N 1
ATOM 750 C CA . PRO A 1 91 ? -6.007 -8.300 0.435 1.00 93.75 91 PRO A CA 1
ATOM 751 C C . PRO A 1 91 ? -5.067 -8.392 1.640 1.00 93.75 91 PRO A C 1
ATOM 753 O O . PRO A 1 91 ? -5.492 -8.279 2.783 1.00 93.75 91 PRO A O 1
ATOM 756 N N . THR A 1 92 ? -3.764 -8.524 1.384 1.00 93.50 92 THR A N 1
ATOM 757 C CA . THR A 1 92 ? -2.753 -8.605 2.444 1.00 93.50 92 THR A CA 1
ATOM 758 C C . THR A 1 92 ? -2.568 -7.270 3.153 1.00 93.50 92 THR A C 1
ATOM 760 O O . THR A 1 92 ? -2.415 -7.234 4.371 1.00 93.50 92 THR A O 1
ATOM 763 N N . LEU A 1 93 ? -2.577 -6.166 2.407 1.00 94.19 93 LEU A N 1
ATOM 764 C CA . LEU A 1 93 ? -2.413 -4.839 2.981 1.00 94.19 93 LEU A CA 1
ATOM 765 C C . LEU A 1 93 ? -3.602 -4.472 3.875 1.00 94.19 93 LEU A C 1
ATOM 767 O O . LEU A 1 93 ? -3.391 -3.930 4.955 1.00 94.19 93 LEU A O 1
ATOM 771 N N . ARG A 1 94 ? -4.827 -4.808 3.460 1.00 94.88 94 ARG A N 1
ATOM 772 C CA . ARG A 1 94 ? -6.056 -4.603 4.230 1.00 94.88 94 ARG A CA 1
ATOM 773 C C . ARG A 1 94 ? -6.029 -5.365 5.546 1.00 94.88 94 ARG A C 1
ATOM 775 O O . ARG A 1 94 ? -6.280 -4.750 6.576 1.00 94.88 94 ARG A O 1
ATOM 782 N N . ASP A 1 95 ? -5.656 -6.645 5.521 1.00 93.75 95 ASP A N 1
ATOM 783 C CA . ASP A 1 95 ? -5.527 -7.453 6.739 1.00 93.75 95 ASP A CA 1
ATOM 784 C C . ASP A 1 95 ? -4.515 -6.824 7.709 1.00 93.75 95 ASP A C 1
ATOM 786 O O . ASP A 1 95 ? -4.814 -6.618 8.882 1.00 93.75 95 ASP A O 1
ATOM 790 N N . ILE A 1 96 ? -3.335 -6.434 7.215 1.00 92.88 96 ILE A N 1
ATOM 791 C CA . ILE A 1 96 ? -2.291 -5.821 8.049 1.00 92.88 96 ILE A CA 1
ATOM 792 C C . ILE A 1 96 ? -2.750 -4.477 8.620 1.00 92.88 96 ILE A C 1
ATOM 794 O O . ILE A 1 96 ? -2.518 -4.201 9.795 1.00 92.88 96 ILE A O 1
ATOM 798 N N . VAL A 1 97 ? -3.356 -3.618 7.801 1.00 94.19 97 VAL A N 1
ATOM 799 C CA . VAL A 1 97 ? -3.812 -2.295 8.238 1.00 94.19 97 VAL A CA 1
ATOM 800 C C . VAL A 1 97 ? -4.923 -2.423 9.276 1.00 94.19 97 VAL A C 1
ATOM 802 O O . VAL A 1 97 ? -4.845 -1.742 10.297 1.00 94.19 97 VAL A O 1
ATOM 805 N N . GLN A 1 98 ? -5.879 -3.334 9.075 1.00 92.94 98 GLN A N 1
ATOM 806 C CA . GLN A 1 98 ? -6.941 -3.606 10.042 1.00 92.94 98 GLN A CA 1
ATOM 807 C C . GLN A 1 98 ? -6.376 -4.159 11.355 1.00 92.94 98 GLN A C 1
ATOM 809 O O . GLN A 1 98 ? -6.702 -3.649 12.423 1.00 92.94 98 GLN A O 1
ATOM 814 N N . GLU A 1 99 ? -5.477 -5.146 11.296 1.00 91.94 99 GLU A N 1
ATOM 815 C CA . GLU A 1 99 ? -4.826 -5.689 12.492 1.00 91.94 99 GLU A CA 1
ATOM 816 C C . GLU A 1 99 ? -4.093 -4.599 13.283 1.00 91.94 99 GLU A C 1
ATOM 818 O O . GLU A 1 99 ? -4.205 -4.526 14.506 1.00 91.94 99 GLU A O 1
ATOM 823 N N . VAL A 1 100 ? -3.338 -3.737 12.594 1.00 92.81 100 VAL A N 1
ATOM 824 C CA . VAL A 1 100 ? -2.603 -2.646 13.243 1.00 92.81 100 VAL A CA 1
ATOM 825 C C . VAL A 1 100 ? -3.567 -1.592 13.796 1.00 92.81 100 VAL A C 1
ATOM 827 O O . VAL A 1 100 ? -3.326 -1.057 14.878 1.00 92.81 100 VAL A O 1
ATOM 830 N N . TYR A 1 101 ? -4.665 -1.301 13.098 1.00 93.31 101 TYR A N 1
ATOM 831 C CA . TYR A 1 101 ? -5.715 -0.415 13.592 1.00 93.31 101 TYR A CA 1
ATOM 832 C C . TYR A 1 101 ? -6.329 -0.950 14.894 1.00 93.31 101 TYR A C 1
ATOM 834 O O . TYR A 1 101 ? -6.403 -0.219 15.885 1.00 93.31 101 TYR A O 1
ATOM 842 N N . ASP A 1 102 ? -6.688 -2.233 14.931 1.00 91.25 102 ASP A N 1
ATOM 843 C CA . ASP A 1 102 ? -7.261 -2.890 16.108 1.00 91.25 102 ASP A CA 1
ATOM 844 C C . ASP A 1 102 ? -6.280 -2.902 17.289 1.00 91.25 102 ASP A C 1
ATOM 846 O O . ASP A 1 102 ? -6.669 -2.626 18.428 1.00 91.25 102 ASP A O 1
ATOM 850 N N . GLU A 1 103 ? -4.992 -3.147 17.025 1.00 90.25 103 GLU A N 1
ATOM 851 C CA . GLU A 1 103 ? -3.921 -3.065 18.025 1.00 90.25 103 GLU A CA 1
ATOM 852 C C . GLU A 1 103 ? -3.788 -1.659 18.620 1.00 90.25 103 GLU A C 1
ATOM 854 O O . GLU A 1 103 ? -3.657 -1.511 19.838 1.00 90.25 103 GLU A O 1
ATOM 859 N N . VAL A 1 104 ? -3.845 -0.615 17.785 1.00 91.38 104 VAL A N 1
ATOM 860 C CA . VAL A 1 104 ? -3.799 0.784 18.242 1.00 91.38 104 VAL A CA 1
ATOM 861 C C . VAL A 1 104 ? -4.997 1.109 19.142 1.00 91.38 104 VAL A C 1
ATOM 863 O O . VAL A 1 104 ? -4.835 1.821 20.138 1.00 91.38 104 VAL A O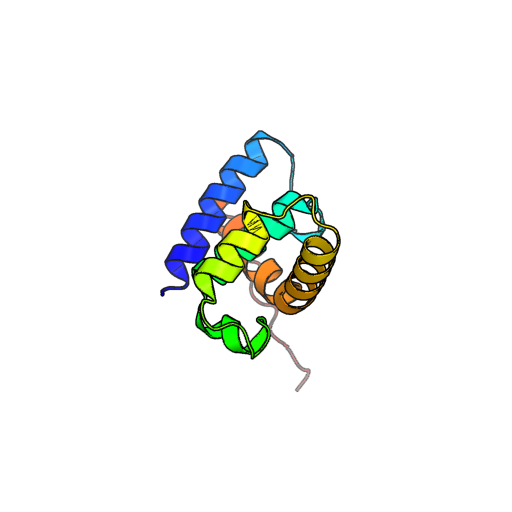 1
ATOM 866 N N . HIS A 1 105 ? -6.168 0.544 18.843 1.00 88.31 105 HIS A N 1
ATOM 867 C CA . HIS A 1 105 ? -7.419 0.801 19.560 1.00 88.31 105 HIS A CA 1
ATOM 868 C C . HIS A 1 105 ? -7.695 -0.146 20.724 1.00 88.31 105 HIS A C 1
ATOM 870 O O . HIS A 1 105 ? -8.631 0.084 21.491 1.00 88.31 105 HIS A O 1
ATOM 876 N N . ASN A 1 106 ? -6.859 -1.169 20.919 1.00 85.62 106 ASN A N 1
ATOM 877 C CA . ASN A 1 106 ? -7.125 -2.271 21.844 1.00 85.62 106 ASN A CA 1
ATOM 878 C C . ASN A 1 106 ? -8.493 -2.926 21.581 1.00 85.62 106 ASN A C 1
ATOM 880 O O . ASN A 1 106 ? -9.168 -3.368 22.519 1.00 85.62 106 ASN A O 1
ATOM 884 N N . THR A 1 107 ? -8.916 -2.971 20.315 1.00 78.25 107 THR A N 1
ATOM 885 C CA . THR A 1 107 ? -10.130 -3.677 19.917 1.00 78.25 107 THR A CA 1
ATOM 886 C C . THR A 1 107 ? -9.897 -5.168 20.159 1.00 78.25 107 THR A C 1
ATOM 888 O O . THR A 1 107 ? -8.858 -5.700 19.760 1.00 78.25 107 THR A O 1
ATOM 891 N N . PRO A 1 108 ? -10.806 -5.873 20.853 1.00 63.47 108 PRO A N 1
ATOM 892 C CA . PRO A 1 108 ? -10.674 -7.310 21.001 1.00 63.47 108 PRO A CA 1
ATOM 893 C C . PRO A 1 108 ? -10.752 -7.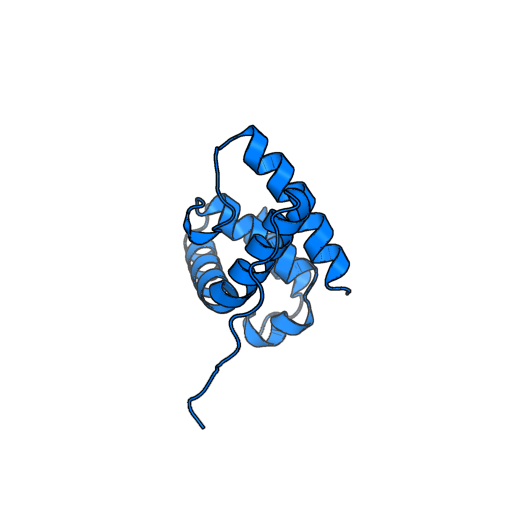944 19.613 1.00 63.47 108 PRO A C 1
ATOM 895 O O . PRO A 1 108 ? -11.799 -7.889 18.975 1.00 63.47 108 PRO A O 1
ATOM 898 N N . VAL A 1 109 ? -9.640 -8.537 19.170 1.00 61.12 109 VAL A N 1
ATOM 899 C CA . VAL A 1 109 ? -9.584 -9.327 17.938 1.00 61.12 109 VAL A CA 1
ATOM 900 C C . VAL A 1 109 ? -10.687 -10.371 18.026 1.00 61.12 109 VAL A C 1
ATOM 902 O O . VAL A 1 109 ? -10.690 -11.193 18.952 1.00 61.12 109 VAL A O 1
ATOM 905 N N . GLU A 1 110 ? -11.655 -10.300 17.113 1.00 54.81 110 GLU A N 1
ATOM 906 C CA . GLU A 1 110 ? -12.731 -11.280 17.074 1.00 54.81 110 GLU A CA 1
ATOM 907 C C . GLU A 1 110 ? -12.067 -12.658 16.935 1.00 54.81 110 GLU A C 1
ATOM 909 O O . GLU A 1 110 ? -11.228 -12.841 16.044 1.00 54.81 110 GLU A O 1
ATOM 914 N N . PRO A 1 111 ? -12.319 -13.608 17.859 1.00 54.47 111 PRO A N 1
ATOM 915 C CA . PRO A 1 111 ? -11.653 -14.896 17.809 1.00 54.47 111 PRO A CA 1
ATOM 916 C C . PRO A 1 111 ? -11.915 -15.488 16.435 1.00 54.47 111 PRO A C 1
ATOM 918 O O . PRO A 1 111 ? -13.075 -15.584 16.038 1.00 54.47 111 PRO A O 1
ATOM 921 N N . PHE A 1 112 ? -10.838 -15.849 15.728 1.00 52.03 112 PHE A N 1
ATOM 922 C CA . PHE A 1 112 ? -10.904 -16.494 14.423 1.00 52.03 112 PHE A CA 1
ATOM 923 C C . PHE A 1 112 ? -12.001 -17.554 14.481 1.00 52.03 112 PHE A C 1
ATOM 925 O O . PHE A 1 112 ? -11.845 -18.573 15.164 1.00 52.03 112 PHE A O 1
ATOM 932 N N . ALA A 1 113 ? -13.134 -17.277 13.830 1.00 53.31 113 ALA A N 1
ATOM 933 C CA . ALA A 1 113 ? -14.200 -18.240 13.660 1.00 53.31 113 ALA A CA 1
ATOM 934 C C . ALA A 1 113 ? -13.608 -19.285 12.727 1.00 53.31 113 ALA A C 1
ATOM 936 O O . ALA A 1 113 ? -13.648 -19.149 11.504 1.00 53.31 113 ALA A O 1
ATOM 937 N N . GLY A 1 114 ? -12.920 -20.261 13.323 1.00 53.84 114 GLY A N 1
ATOM 938 C CA . GLY A 1 114 ? -12.300 -21.347 12.600 1.00 53.84 114 GLY A CA 1
ATOM 939 C C . GLY A 1 114 ? -13.295 -21.890 11.596 1.00 53.84 114 GLY A C 1
ATOM 940 O O . GLY A 1 114 ? -14.504 -21.858 11.829 1.00 53.84 114 GLY A O 1
ATOM 941 N N . TYR A 1 115 ? -12.793 -22.393 10.472 1.00 57.03 115 TYR A N 1
ATOM 942 C CA . TYR A 1 115 ? -13.603 -23.263 9.645 1.00 57.03 115 TYR A CA 1
ATOM 943 C C . TYR A 1 115 ? -14.012 -24.459 10.518 1.00 57.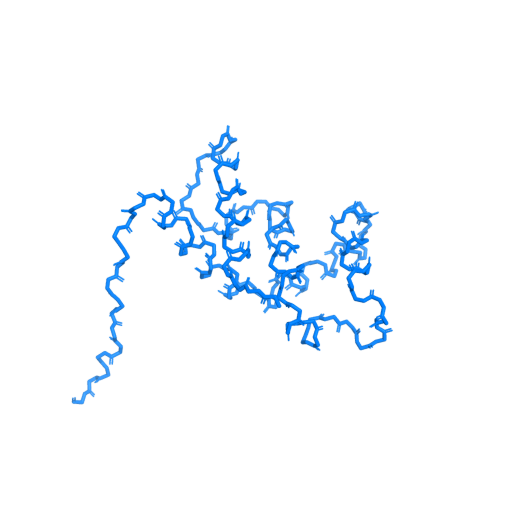03 115 TYR A C 1
ATOM 945 O O . TYR A 1 115 ? -13.361 -25.503 10.484 1.00 57.03 115 TYR A O 1
ATOM 953 N N . GLU A 1 116 ? -15.110 -24.350 11.265 1.00 48.03 116 GLU A N 1
ATOM 954 C CA . GLU A 1 116 ? -15.966 -25.474 11.602 1.00 48.03 116 GLU A CA 1
ATOM 955 C C . GLU A 1 116 ? -16.565 -25.936 10.270 1.00 48.03 116 GLU A C 1
ATOM 957 O O . GLU A 1 116 ? -17.741 -25.772 9.951 1.00 48.03 116 GLU A O 1
ATOM 962 N N . ARG A 1 117 ? -15.689 -26.477 9.416 1.00 50.12 117 ARG A N 1
ATOM 963 C CA . ARG A 1 117 ? -16.071 -27.403 8.372 1.00 50.12 117 ARG A CA 1
ATOM 964 C C . ARG A 1 117 ? -16.806 -28.501 9.111 1.00 50.12 117 ARG A C 1
ATOM 966 O O . ARG A 1 117 ? -16.184 -29.219 9.883 1.00 50.12 117 ARG A O 1
ATOM 973 N N . GLY A 1 118 ? -18.110 -28.599 8.880 1.00 60.44 118 GLY A N 1
ATOM 974 C CA . GLY A 1 118 ? -18.909 -29.707 9.373 1.00 60.44 118 GLY A CA 1
ATOM 975 C C . GLY A 1 118 ? -18.261 -31.042 9.008 1.00 60.44 118 GLY A C 1
ATOM 976 O O . GLY A 1 118 ? -18.334 -31.469 7.855 1.00 60.44 118 GLY A O 1
ATOM 977 N N . GLN A 1 119 ? -17.635 -31.672 9.999 1.00 40.91 119 GLN A N 1
ATOM 978 C CA . GLN A 1 119 ? -17.222 -33.070 10.071 1.00 40.91 119 GLN A CA 1
ATOM 979 C C . GLN A 1 119 ? -17.163 -33.450 11.550 1.00 40.91 119 GLN A C 1
ATOM 981 O O . GLN A 1 119 ? -16.386 -32.807 12.287 1.00 40.91 119 GLN A O 1
#

Secondary structure (DSSP, 8-state):
--HHHHHHHHHHHHHHHTTT----S-GGGS-HHHHHHHHHHHHHH-GGGHHHHS-TT-SSHHHHHHIIIII-TT-HHHHH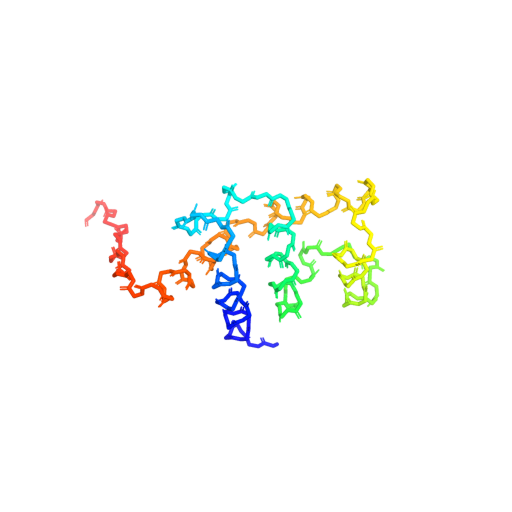HHHHHHHHHHHHHHHHHHHHHHHHHT--PPP--------

Sequence (119 aa):
MSISIARDNIANSIRNLESLIIWDGDIVELDCDWKDHFCYIFLDVMESWWDDILPYPVIDRRGFLELLYNGSNEERLSGVLRDDIYLAIEPTLRDIVQEVYDEVHNTPVEPFAGYERGQ

Radius of gyration: 15.85 Å; chains: 1; bounding box: 36×47×38 Å

Foldseek 3Di:
DDPVQLLVVLLVVVVVVVVPDDDQQAPVPDDPLVLLVNLLSCCLPPVVCCVVQPDPVDPPSNVVSCCLNPNQPVPPVSSVSSVSSSVVCVVVSSVSSSVSVCVSVVPPDDPPPPPPVPD